Protein AF-A0A4U2Q1F5-F1 (afdb_monomer_lite)

InterPro domains:
  IPR010878 Protein of unknown function Gp111 [PF07410] (4-57)

Secondary structure (DSSP, 8-state):
---HHHHHHHHHHHHHHHH-S-HHHHHHHHHHHHHHHHHSPP---HHHHHHHHHHS-HHHHHHHHHHHHHHHHHHHHHHHHHH-S--HHHHHHHHHHHHHHHHHHHHHT---HHHHHHHHHGGG-

pLDDT: mean 75.69, std 13.09, range [42.25, 97.0]

Sequence (125 aa):
MKNVMKNAWAIARMGAKKFGGSAKLYFVEALRLAWADSRAPKVETVAEKVARAKAMSQEEFDAIVDLKIGFIVDGMKKHILFLGRNMDWVKREVSSLVEEGIAQMRKERIISVEKAAFLSIDKYY

Structure (mmCIF, N/CA/C/O backbone):
data_AF-A0A4U2Q1F5-F1
#
_entry.id   AF-A0A4U2Q1F5-F1
#
loop_
_atom_site.group_PDB
_atom_site.id
_atom_site.type_symbol
_atom_site.label_atom_id
_atom_site.label_alt_id
_atom_site.label_comp_id
_atom_site.label_asym_id
_atom_site.label_entity_id
_atom_site.label_seq_id
_atom_site.pdbx_PDB_ins_code
_atom_site.Cartn_x
_atom_site.Cartn_y
_atom_site.Cartn_z
_atom_site.occupancy
_atom_site.B_iso_or_equiv
_atom_site.auth_seq_id
_atom_site.auth_comp_id
_atom_site.auth_asym_id
_atom_site.auth_atom_id
_atom_site.pdbx_PDB_model_num
ATOM 1 N N . MET A 1 1 ? 12.432 -18.807 -3.819 1.00 44.50 1 MET A N 1
ATOM 2 C CA . MET A 1 1 ? 13.386 -17.814 -4.368 1.00 44.50 1 MET A CA 1
ATOM 3 C C . MET A 1 1 ? 12.760 -17.129 -5.571 1.00 44.50 1 MET A C 1
ATOM 5 O O . MET A 1 1 ? 12.405 -17.815 -6.523 1.00 44.50 1 MET A O 1
ATOM 9 N N . LYS A 1 2 ? 12.567 -15.804 -5.533 1.00 58.22 2 LYS A N 1
ATOM 10 C CA . LYS A 1 2 ? 12.151 -15.052 -6.727 1.00 58.22 2 LYS A CA 1
ATOM 11 C C . LYS A 1 2 ? 13.295 -15.142 -7.741 1.00 58.22 2 LYS A C 1
ATOM 13 O O . LYS A 1 2 ? 14.439 -14.866 -7.398 1.00 58.22 2 LYS A O 1
ATOM 18 N N . ASN A 1 3 ? 13.011 -15.615 -8.948 1.00 86.38 3 ASN A N 1
ATOM 19 C CA . ASN A 1 3 ? 14.030 -16.059 -9.899 1.00 86.38 3 ASN A CA 1
ATOM 20 C C . ASN A 1 3 ? 14.613 -14.858 -10.676 1.00 86.38 3 ASN A C 1
ATOM 22 O O . ASN A 1 3 ? 14.420 -14.726 -11.882 1.00 86.38 3 ASN A O 1
ATOM 26 N N . VAL A 1 4 ? 15.275 -13.943 -9.954 1.00 88.94 4 VAL A N 1
ATOM 27 C CA . VAL A 1 4 ? 15.744 -12.631 -10.446 1.00 88.94 4 VAL A CA 1
ATOM 28 C C . VAL A 1 4 ? 16.534 -12.768 -11.740 1.00 88.94 4 VAL A C 1
ATOM 30 O O . VAL A 1 4 ? 16.260 -12.064 -12.703 1.00 88.94 4 VAL A O 1
ATOM 33 N N . MET A 1 5 ? 17.455 -13.729 -11.800 1.00 92.06 5 MET A N 1
ATOM 34 C CA . MET A 1 5 ? 18.296 -13.959 -12.977 1.00 92.06 5 MET A CA 1
ATOM 35 C C . MET A 1 5 ? 17.493 -14.420 -14.195 1.00 92.06 5 MET A C 1
ATOM 37 O O . MET A 1 5 ? 17.755 -13.980 -15.313 1.00 92.06 5 MET A O 1
ATOM 41 N N . LYS A 1 6 ? 16.471 -15.259 -13.990 1.00 93.56 6 LYS A N 1
ATOM 42 C CA . LYS A 1 6 ? 15.573 -15.703 -15.064 1.00 93.56 6 LYS A CA 1
ATOM 43 C C . LYS A 1 6 ? 14.747 -14.534 -15.606 1.00 93.56 6 LYS A C 1
ATOM 45 O O . LYS A 1 6 ? 14.603 -14.409 -16.821 1.00 93.56 6 LYS A O 1
ATOM 50 N N . ASN A 1 7 ? 14.257 -13.665 -14.720 1.00 92.25 7 ASN A N 1
ATOM 51 C CA . ASN A 1 7 ? 13.502 -12.469 -15.097 1.00 92.25 7 ASN A CA 1
ATOM 52 C C . ASN A 1 7 ? 14.391 -11.445 -15.809 1.00 92.25 7 ASN A C 1
ATOM 54 O O . ASN A 1 7 ? 14.021 -10.963 -16.875 1.00 92.25 7 ASN A O 1
ATOM 58 N N . ALA A 1 8 ? 15.595 -11.193 -15.294 1.00 94.50 8 ALA A N 1
ATOM 59 C CA . ALA A 1 8 ? 16.583 -10.336 -15.942 1.00 94.50 8 ALA A CA 1
ATOM 60 C C . ALA A 1 8 ? 16.922 -10.854 -17.349 1.00 94.50 8 ALA A C 1
ATOM 62 O O . ALA A 1 8 ? 16.911 -10.105 -18.320 1.00 94.50 8 ALA A O 1
ATOM 63 N N . TRP A 1 9 ? 17.123 -12.164 -17.506 1.00 95.31 9 TRP A N 1
ATOM 64 C CA . TRP A 1 9 ? 17.382 -12.756 -18.819 1.00 95.31 9 TRP A CA 1
ATOM 65 C C . TRP A 1 9 ? 16.190 -12.654 -19.784 1.00 95.31 9 TRP A C 1
ATOM 67 O O . TRP A 1 9 ? 16.369 -12.556 -20.999 1.00 95.31 9 TRP A O 1
ATOM 77 N N . ALA A 1 10 ? 14.957 -12.684 -19.277 1.00 95.31 10 ALA A N 1
ATOM 78 C CA . ALA A 1 10 ? 13.765 -12.455 -20.089 1.00 95.31 10 ALA A CA 1
ATOM 79 C C . ALA A 1 10 ? 13.660 -10.987 -20.533 1.00 95.31 10 ALA A C 1
ATOM 81 O O . ALA A 1 10 ? 13.513 -10.728 -21.726 1.00 95.31 10 ALA A O 1
ATOM 82 N N . ILE A 1 11 ? 13.815 -10.038 -19.605 1.00 95.31 11 ILE A N 1
ATOM 83 C CA . ILE A 1 11 ? 13.766 -8.593 -19.876 1.00 95.31 11 ILE A CA 1
ATOM 84 C C . ILE A 1 11 ? 14.861 -8.186 -20.868 1.00 95.31 11 ILE A C 1
ATOM 86 O O . ILE A 1 11 ? 14.582 -7.495 -21.846 1.00 95.31 11 ILE A O 1
ATOM 90 N N . ALA A 1 12 ? 16.080 -8.697 -20.694 1.00 96.06 12 ALA A N 1
ATOM 91 C CA . ALA A 1 12 ? 17.196 -8.429 -21.594 1.00 96.06 12 ALA A CA 1
ATOM 92 C C . ALA A 1 12 ? 16.934 -8.915 -23.033 1.00 96.06 12 ALA A C 1
ATOM 94 O O . ALA A 1 12 ? 17.233 -8.212 -23.999 1.00 96.06 12 ALA A O 1
ATOM 95 N N . ARG A 1 13 ? 16.328 -10.102 -23.191 1.00 97.00 13 ARG A N 1
ATOM 96 C CA . ARG A 1 13 ? 15.934 -10.634 -24.508 1.00 97.00 13 ARG A CA 1
ATOM 97 C C . ARG A 1 13 ? 14.792 -9.842 -25.139 1.00 97.00 13 ARG A C 1
ATOM 99 O O . ARG A 1 13 ? 14.791 -9.661 -26.352 1.00 97.00 13 ARG A O 1
ATOM 106 N N . MET A 1 14 ? 13.848 -9.347 -24.339 1.00 95.44 14 MET A N 1
ATOM 107 C CA . MET A 1 14 ? 12.794 -8.454 -24.831 1.00 95.44 14 MET A CA 1
ATOM 108 C C . MET A 1 14 ? 13.368 -7.124 -25.328 1.00 95.44 14 MET A C 1
ATOM 110 O O . MET A 1 14 ? 12.981 -6.674 -26.403 1.00 95.44 14 MET A O 1
ATOM 114 N N . GLY A 1 15 ? 14.323 -6.538 -24.596 1.00 94.56 15 GLY A N 1
ATOM 115 C CA . GLY A 1 15 ? 15.044 -5.334 -25.019 1.00 94.56 15 GLY A CA 1
ATOM 116 C C . GLY A 1 15 ? 15.748 -5.530 -26.361 1.00 94.56 15 GLY A C 1
ATOM 117 O O . GLY A 1 15 ? 15.494 -4.776 -27.296 1.00 94.56 15 GLY A O 1
ATOM 118 N N . ALA A 1 16 ? 16.519 -6.613 -26.496 1.00 96.38 16 ALA A N 1
ATOM 119 C CA . ALA A 1 16 ? 17.191 -6.959 -27.749 1.00 96.38 16 ALA A CA 1
ATOM 120 C C . ALA A 1 16 ? 16.210 -7.199 -28.912 1.00 96.38 16 ALA A C 1
ATOM 122 O O . ALA A 1 16 ? 16.453 -6.753 -30.030 1.00 96.38 16 ALA A O 1
ATOM 123 N N . LYS A 1 17 ? 15.068 -7.856 -28.661 1.00 95.69 17 LYS A N 1
ATOM 124 C CA . LYS A 1 17 ? 14.032 -8.078 -29.684 1.00 95.69 17 LYS A CA 1
ATOM 125 C C . LYS A 1 17 ? 13.365 -6.775 -30.136 1.00 95.69 17 LYS A C 1
ATOM 127 O O . LYS A 1 17 ? 12.996 -6.660 -31.298 1.00 95.69 17 LYS A O 1
ATOM 132 N N . LYS A 1 18 ? 13.164 -5.824 -29.221 1.00 95.44 18 LYS A N 1
ATOM 133 C CA . LYS A 1 18 ? 12.426 -4.581 -29.484 1.00 95.44 18 LYS A CA 1
ATOM 134 C C . LYS A 1 18 ? 13.299 -3.478 -30.082 1.00 95.44 18 LYS A C 1
ATOM 136 O O . LYS A 1 18 ? 12.814 -2.714 -30.906 1.00 95.44 18 LYS A O 1
ATOM 141 N N . PHE A 1 19 ? 14.553 -3.388 -29.654 1.00 94.56 19 PHE A N 1
ATOM 142 C CA . PHE A 1 19 ? 15.444 -2.272 -29.977 1.00 94.56 19 PHE A CA 1
ATOM 143 C C . PHE A 1 19 ? 16.693 -2.698 -30.768 1.00 94.56 19 PHE A C 1
ATOM 145 O O . PHE A 1 19 ? 17.489 -1.846 -31.150 1.00 94.56 19 PHE A O 1
ATOM 152 N N . GLY A 1 20 ? 16.850 -3.996 -31.050 1.00 90.19 20 GLY A N 1
ATOM 153 C CA . GLY A 1 20 ? 18.014 -4.551 -31.741 1.00 90.19 20 GLY A CA 1
ATOM 154 C C . GLY A 1 20 ? 19.204 -4.807 -30.810 1.00 90.19 20 GLY A C 1
ATOM 155 O O . GLY A 1 20 ? 19.145 -4.589 -29.604 1.00 90.19 20 GLY A O 1
ATOM 156 N N . GLY A 1 21 ? 20.308 -5.310 -31.364 1.00 93.69 21 GLY A N 1
ATOM 157 C CA . GLY A 1 21 ? 21.516 -5.628 -30.595 1.00 93.69 21 GLY A CA 1
ATOM 158 C C . GLY A 1 21 ? 21.441 -6.950 -29.816 1.00 93.69 21 GLY A C 1
ATOM 159 O O . GLY A 1 21 ? 20.592 -7.805 -30.063 1.00 93.69 21 GLY A O 1
ATOM 160 N N . SER A 1 22 ? 22.381 -7.155 -28.885 1.00 94.75 22 SER A N 1
ATOM 161 C CA . SER A 1 22 ? 22.482 -8.398 -28.105 1.00 94.75 22 SER A CA 1
ATOM 162 C C . SER A 1 22 ? 21.882 -8.253 -26.707 1.00 94.75 22 SER A C 1
ATOM 164 O O . SER A 1 22 ? 21.987 -7.201 -26.080 1.00 94.75 22 SER A O 1
ATOM 166 N N . ALA A 1 23 ? 21.328 -9.339 -26.159 1.00 91.44 23 ALA A N 1
ATOM 167 C CA . ALA A 1 23 ? 20.766 -9.346 -24.803 1.00 91.44 23 ALA A CA 1
ATOM 168 C C . ALA A 1 23 ? 21.784 -8.921 -23.723 1.00 91.44 23 ALA A C 1
ATOM 170 O O . ALA A 1 23 ? 21.396 -8.365 -22.700 1.00 91.44 23 ALA A O 1
ATOM 171 N N . LYS A 1 24 ? 23.091 -9.117 -23.957 1.00 93.38 24 LYS A N 1
ATOM 172 C CA . LYS A 1 24 ? 24.153 -8.678 -23.037 1.00 93.38 24 LYS A CA 1
ATOM 173 C C . LYS A 1 24 ? 24.146 -7.161 -22.816 1.00 93.38 24 LYS A C 1
ATOM 175 O O . LYS A 1 24 ? 24.396 -6.729 -21.697 1.00 93.38 24 LYS A O 1
ATOM 180 N N . LEU A 1 25 ? 23.797 -6.374 -23.840 1.00 92.44 25 LEU A N 1
ATOM 181 C CA . LEU A 1 25 ? 23.725 -4.908 -23.752 1.00 92.44 25 LEU A CA 1
ATOM 182 C C . LEU A 1 25 ? 22.627 -4.435 -22.791 1.00 92.44 25 LEU A C 1
ATOM 184 O O . LEU A 1 25 ? 22.774 -3.413 -22.133 1.00 92.44 25 LEU A O 1
ATOM 188 N N . TYR A 1 26 ? 21.549 -5.210 -22.669 1.00 94.75 26 TYR A N 1
ATOM 189 C CA . TYR A 1 26 ? 20.399 -4.886 -21.824 1.00 94.75 26 TYR A CA 1
ATOM 190 C C . TYR A 1 26 ? 20.483 -5.520 -20.435 1.00 94.75 26 TYR A C 1
ATOM 192 O O . TYR A 1 26 ? 19.614 -5.282 -19.600 1.00 94.75 26 TYR A O 1
ATOM 200 N N . PHE A 1 27 ? 21.495 -6.352 -20.171 1.00 93.31 27 PHE A N 1
ATOM 201 C CA . PHE A 1 27 ? 21.505 -7.218 -18.996 1.00 93.31 27 PHE A CA 1
ATOM 202 C C . PHE A 1 27 ? 21.606 -6.445 -17.677 1.00 93.31 27 PHE A C 1
ATOM 204 O O . PHE A 1 27 ? 20.928 -6.796 -16.716 1.00 93.31 27 PHE A O 1
ATOM 211 N N . VAL A 1 28 ? 22.396 -5.367 -17.637 1.00 93.62 28 VAL A N 1
ATOM 212 C CA . VAL A 1 28 ? 22.556 -4.525 -16.437 1.00 93.62 28 VAL A CA 1
ATOM 213 C C . VAL A 1 28 ? 21.232 -3.867 -16.045 1.00 93.62 28 VAL A C 1
ATOM 215 O O . VAL A 1 28 ? 20.837 -3.915 -14.879 1.00 93.62 28 VAL A O 1
ATOM 218 N N . GLU A 1 29 ? 20.516 -3.308 -17.019 1.00 93.44 29 GLU A N 1
ATOM 219 C CA . GLU A 1 29 ? 19.230 -2.653 -16.771 1.00 93.44 29 GLU A CA 1
ATOM 220 C C . GLU A 1 29 ? 18.127 -3.672 -16.474 1.00 93.44 29 GLU A C 1
ATOM 222 O O . GLU A 1 29 ? 17.344 -3.520 -15.539 1.00 93.44 29 GLU A O 1
ATOM 227 N N . ALA A 1 30 ? 18.129 -4.794 -17.188 1.00 94.81 30 ALA A N 1
ATOM 228 C CA . ALA A 1 30 ? 17.228 -5.900 -16.920 1.00 94.81 30 ALA A CA 1
ATOM 229 C C . ALA A 1 30 ? 17.406 -6.486 -15.509 1.00 94.81 30 ALA A C 1
ATOM 231 O O . ALA A 1 30 ? 16.425 -6.875 -14.874 1.00 94.81 30 ALA A O 1
ATOM 232 N N . LEU A 1 31 ? 18.642 -6.536 -15.002 1.00 94.25 31 LEU A N 1
ATOM 233 C CA . LEU A 1 31 ? 18.937 -6.976 -13.642 1.00 94.25 31 LEU A CA 1
ATOM 234 C C . LEU A 1 31 ? 18.431 -5.968 -12.606 1.00 94.25 31 LEU A C 1
ATOM 236 O O . LEU A 1 31 ? 17.847 -6.380 -11.604 1.00 94.25 31 LEU A O 1
ATOM 240 N N . ARG A 1 32 ? 18.591 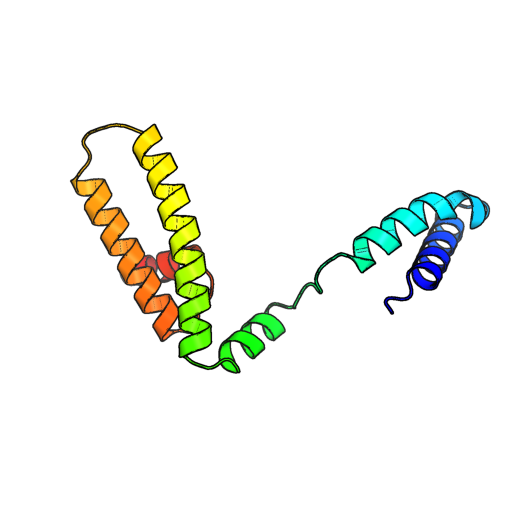-4.661 -12.863 1.00 92.19 32 ARG A N 1
ATOM 241 C CA . ARG A 1 32 ? 18.013 -3.601 -12.022 1.00 92.19 32 ARG A CA 1
ATOM 242 C C . ARG A 1 32 ? 16.495 -3.737 -11.909 1.00 92.19 32 ARG A C 1
ATOM 244 O O . ARG A 1 32 ? 15.978 -3.758 -10.792 1.00 92.19 32 ARG A O 1
ATOM 251 N N . LEU A 1 33 ? 15.806 -3.901 -13.037 1.00 89.94 33 LEU A N 1
ATOM 252 C CA . LEU A 1 33 ? 14.350 -4.067 -13.086 1.00 89.94 33 LEU A CA 1
ATOM 253 C C . LEU A 1 33 ? 13.899 -5.347 -12.372 1.00 89.94 33 LEU A C 1
ATOM 255 O O . LEU A 1 33 ? 13.042 -5.305 -11.493 1.00 89.94 33 LEU A O 1
ATOM 259 N N . ALA A 1 34 ? 14.549 -6.479 -12.650 1.00 90.25 34 ALA A N 1
ATOM 260 C CA . ALA A 1 34 ? 14.227 -7.747 -11.999 1.00 90.25 34 ALA A CA 1
ATOM 261 C C . ALA A 1 34 ? 14.469 -7.721 -10.477 1.00 90.25 34 ALA A C 1
ATOM 263 O O . ALA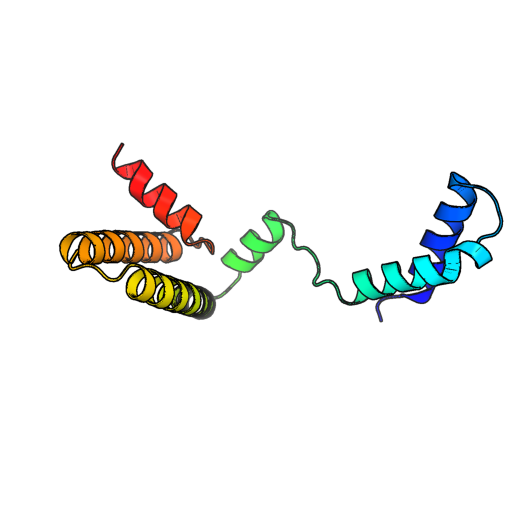 A 1 34 ? 13.763 -8.395 -9.723 1.00 90.25 34 ALA A O 1
ATOM 264 N N . TRP A 1 35 ? 15.464 -6.961 -10.011 1.00 87.75 35 TRP A N 1
ATOM 265 C CA . TRP A 1 35 ? 15.754 -6.773 -8.587 1.00 87.75 35 TRP A CA 1
ATOM 266 C C . TRP A 1 35 ? 14.790 -5.792 -7.904 1.00 87.75 35 TRP A C 1
ATOM 268 O O . TRP A 1 35 ? 14.529 -5.903 -6.705 1.00 87.75 35 TRP A O 1
ATOM 278 N N . ALA A 1 36 ? 14.238 -4.826 -8.639 1.00 84.38 36 ALA A N 1
ATOM 279 C CA . ALA A 1 36 ? 13.141 -3.994 -8.152 1.00 84.38 36 ALA A CA 1
ATOM 280 C C . ALA A 1 36 ? 11.862 -4.831 -7.979 1.00 84.38 36 ALA A C 1
ATOM 282 O O . ALA A 1 36 ? 11.309 -4.875 -6.880 1.00 84.38 36 ALA A O 1
ATOM 283 N N . ASP A 1 37 ? 11.477 -5.604 -8.996 1.00 82.56 37 ASP A N 1
ATOM 284 C CA . ASP A 1 37 ? 10.310 -6.498 -8.958 1.00 82.56 37 ASP A CA 1
ATOM 285 C C . ASP A 1 37 ? 10.420 -7.576 -7.868 1.00 82.56 37 ASP A C 1
ATOM 287 O O . ASP A 1 37 ? 9.436 -7.976 -7.238 1.00 82.56 37 ASP A O 1
ATOM 291 N N . SER A 1 38 ? 11.636 -8.065 -7.600 1.00 83.12 38 SER A N 1
ATOM 292 C CA . SER A 1 38 ? 11.853 -9.058 -6.547 1.00 83.12 38 SER A CA 1
ATOM 293 C C . SER A 1 38 ? 11.630 -8.497 -5.142 1.00 83.12 38 SER A C 1
ATOM 295 O O . SER A 1 38 ? 11.285 -9.246 -4.226 1.00 83.12 38 SER A O 1
ATOM 297 N N . ARG A 1 39 ? 11.764 -7.187 -4.962 1.00 78.88 39 ARG A N 1
ATOM 298 C CA . ARG A 1 39 ? 11.556 -6.512 -3.677 1.00 78.88 39 ARG A CA 1
ATOM 299 C C . ARG A 1 39 ? 10.207 -5.819 -3.594 1.00 78.88 39 ARG A C 1
ATOM 301 O O . ARG A 1 39 ? 9.756 -5.540 -2.488 1.00 78.88 39 ARG A O 1
ATOM 308 N N . ALA A 1 40 ? 9.536 -5.618 -4.726 1.00 67.62 40 ALA A N 1
ATOM 309 C CA . ALA A 1 40 ? 8.172 -5.133 -4.738 1.00 67.62 40 ALA A CA 1
ATOM 310 C C . ALA A 1 40 ? 7.277 -6.099 -3.931 1.00 67.62 40 ALA A C 1
ATOM 312 O O . ALA A 1 40 ? 7.306 -7.324 -4.169 1.00 67.62 40 ALA A O 1
ATOM 313 N N . PRO A 1 41 ? 6.500 -5.588 -2.956 1.00 60.66 41 PRO A N 1
ATOM 314 C CA . PRO A 1 41 ? 5.419 -6.371 -2.378 1.00 60.66 41 PRO A CA 1
ATOM 315 C C . PRO A 1 41 ? 4.488 -6.776 -3.525 1.00 60.66 41 PRO A C 1
ATOM 317 O O . PRO A 1 41 ? 4.288 -5.998 -4.460 1.00 60.66 41 PRO A O 1
ATOM 320 N N . LYS A 1 42 ? 3.958 -8.008 -3.497 1.00 61.91 42 LYS A N 1
ATOM 321 C CA . LYS A 1 42 ? 2.951 -8.425 -4.482 1.00 61.91 42 LYS A CA 1
ATOM 322 C C . LYS A 1 42 ? 1.872 -7.344 -4.499 1.00 61.91 42 LYS A C 1
ATOM 324 O O . LYS A 1 42 ? 1.287 -7.059 -3.456 1.00 61.91 42 LYS A O 1
ATOM 329 N N . VAL A 1 43 ? 1.657 -6.723 -5.657 1.00 60.56 43 VAL A N 1
ATOM 330 C CA . VAL A 1 43 ? 0.531 -5.812 -5.836 1.00 60.56 43 VAL A CA 1
ATOM 331 C C . VAL A 1 43 ? -0.708 -6.687 -5.762 1.00 60.56 43 VAL A C 1
ATOM 333 O O . VAL A 1 43 ? -1.077 -7.330 -6.738 1.00 60.56 43 VAL A O 1
ATOM 336 N N . GLU A 1 44 ? -1.286 -6.786 -4.570 1.00 63.81 44 GLU A N 1
ATOM 337 C CA . GLU A 1 44 ? -2.574 -7.438 -4.403 1.00 63.81 44 GLU A CA 1
ATOM 338 C C . GLU A 1 44 ? -3.595 -6.681 -5.238 1.00 63.81 44 GLU A C 1
ATOM 340 O O . GLU A 1 44 ? -3.724 -5.450 -5.151 1.00 63.81 44 GLU A O 1
ATOM 345 N N . THR A 1 45 ? -4.336 -7.437 -6.032 1.00 75.31 45 THR A N 1
ATOM 346 C CA . THR A 1 45 ? -5.526 -6.941 -6.702 1.00 75.31 45 THR A CA 1
ATOM 347 C C . THR A 1 45 ? -6.518 -6.415 -5.662 1.00 75.31 45 THR A C 1
ATOM 349 O O . THR A 1 45 ? -6.513 -6.805 -4.490 1.00 75.31 45 THR A O 1
ATOM 352 N N . VAL A 1 46 ? -7.409 -5.513 -6.079 1.00 66.00 46 VAL A N 1
ATOM 353 C CA . VAL A 1 46 ? -8.465 -4.994 -5.193 1.00 66.00 46 VAL A CA 1
ATOM 354 C C . VAL A 1 46 ? -9.309 -6.144 -4.624 1.00 66.00 46 VAL A C 1
ATOM 356 O O . VAL A 1 46 ? -9.656 -6.122 -3.446 1.00 66.00 46 VAL A O 1
ATOM 359 N N . ALA A 1 47 ? -9.558 -7.182 -5.427 1.00 68.25 47 ALA A N 1
ATOM 360 C CA . ALA A 1 47 ? -10.274 -8.383 -5.009 1.00 68.25 47 ALA A CA 1
ATOM 361 C C . ALA A 1 47 ? -9.534 -9.161 -3.907 1.00 68.25 47 ALA A C 1
ATOM 363 O O . ALA A 1 47 ? -10.149 -9.520 -2.906 1.00 68.25 47 ALA A O 1
ATOM 364 N N . GLU A 1 48 ? -8.220 -9.364 -4.036 1.00 73.19 48 GLU A N 1
ATOM 365 C CA . GLU A 1 48 ? -7.404 -10.043 -3.018 1.00 73.19 48 GLU A CA 1
ATOM 366 C C . GLU A 1 48 ? -7.342 -9.249 -1.707 1.00 73.19 48 GLU A C 1
ATOM 368 O O . GLU A 1 48 ? -7.458 -9.832 -0.629 1.00 73.19 48 GLU A O 1
ATOM 373 N N . LYS A 1 49 ? -7.256 -7.912 -1.779 1.00 69.12 49 LYS A N 1
ATOM 374 C CA . LYS A 1 49 ? -7.311 -7.046 -0.587 1.00 69.12 49 LYS A CA 1
ATOM 375 C C . LYS A 1 49 ? -8.634 -7.192 0.154 1.00 69.12 49 LYS A C 1
ATOM 377 O O . LYS A 1 49 ? -8.632 -7.289 1.378 1.00 69.12 49 LYS A O 1
ATOM 382 N N . VAL A 1 50 ? -9.748 -7.213 -0.580 1.00 67.50 50 VAL A N 1
ATOM 383 C CA . VAL A 1 50 ? -11.094 -7.384 -0.012 1.00 67.50 50 VAL A CA 1
ATOM 384 C C . VAL A 1 50 ? -11.279 -8.795 0.546 1.00 67.50 50 VAL A C 1
ATOM 386 O O . VAL A 1 50 ? -11.821 -8.947 1.636 1.00 67.50 50 VAL A O 1
ATOM 389 N N . ALA A 1 51 ? -10.801 -9.828 -0.151 1.00 73.81 51 ALA A N 1
ATOM 390 C CA . ALA A 1 51 ? -10.870 -11.208 0.320 1.00 73.81 51 ALA A CA 1
ATOM 391 C C . ALA A 1 51 ? -10.073 -11.404 1.618 1.00 73.81 51 ALA A C 1
ATOM 393 O O . ALA A 1 51 ? -10.610 -11.941 2.584 1.00 73.81 51 ALA A O 1
ATOM 394 N N . ARG A 1 52 ? -8.842 -10.879 1.691 1.00 76.06 52 ARG A N 1
ATOM 395 C CA . ARG A 1 52 ? -8.043 -10.868 2.925 1.00 76.06 52 ARG A CA 1
ATOM 396 C C . ARG A 1 52 ? -8.742 -10.086 4.034 1.00 76.06 52 ARG A C 1
ATOM 398 O O . ARG A 1 52 ? -8.814 -10.561 5.160 1.00 76.06 52 ARG A O 1
ATOM 405 N N . ALA A 1 53 ? -9.286 -8.911 3.712 1.00 69.44 53 ALA A N 1
ATOM 406 C CA . ALA A 1 53 ? -10.012 -8.089 4.674 1.00 69.44 53 ALA A CA 1
ATOM 407 C C . ALA A 1 53 ? -11.224 -8.809 5.265 1.00 69.44 53 ALA A C 1
ATOM 409 O O . ALA A 1 53 ? -11.506 -8.584 6.432 1.00 69.44 53 ALA A O 1
ATOM 410 N N . LYS A 1 54 ? -11.915 -9.657 4.489 1.00 71.50 54 LYS A N 1
ATOM 411 C CA . LYS A 1 54 ? -13.056 -10.474 4.937 1.00 71.50 54 LYS A CA 1
ATOM 412 C C . LYS A 1 54 ? -12.644 -11.745 5.685 1.00 71.50 54 LYS A C 1
ATOM 414 O O . LYS A 1 54 ? -13.366 -12.157 6.583 1.00 71.50 54 LYS A O 1
ATOM 419 N N . ALA A 1 55 ? -11.522 -12.355 5.307 1.00 77.75 55 ALA A N 1
ATOM 420 C CA . ALA A 1 55 ? -11.008 -13.587 5.912 1.00 77.75 55 ALA A CA 1
ATOM 421 C C . ALA A 1 55 ? -10.325 -13.368 7.274 1.00 77.75 55 ALA A C 1
ATOM 423 O O . ALA A 1 55 ? -10.143 -14.315 8.030 1.00 77.75 55 ALA A O 1
ATOM 424 N N . MET A 1 56 ? -9.935 -12.130 7.569 1.00 80.69 56 MET A N 1
ATOM 425 C CA . MET A 1 56 ? -9.301 -11.722 8.820 1.00 80.69 56 MET A CA 1
ATOM 426 C C . MET A 1 56 ? -10.291 -11.747 9.997 1.00 80.69 56 MET A C 1
ATOM 428 O O . MET A 1 56 ? -11.491 -11.515 9.808 1.00 80.69 56 MET A O 1
ATOM 432 N N . SER A 1 57 ? -9.813 -12.001 11.214 1.00 82.50 57 SER A N 1
ATOM 433 C CA . SER A 1 57 ? -10.646 -11.851 12.415 1.00 82.50 57 SER A CA 1
ATOM 434 C C . SER A 1 57 ? -11.032 -10.381 12.643 1.00 82.50 57 SER A C 1
ATOM 436 O O . SER A 1 57 ? -10.421 -9.468 12.082 1.00 82.50 5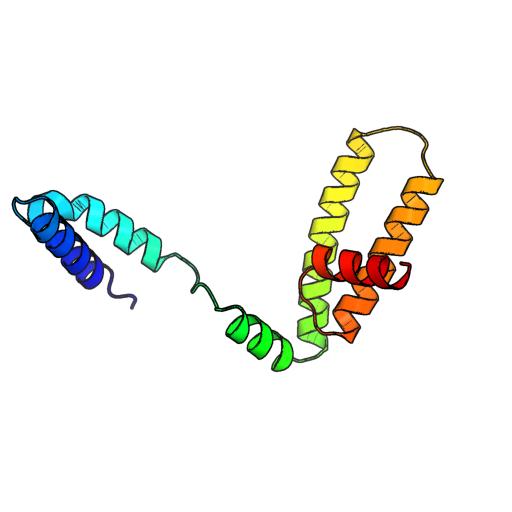7 SER A O 1
ATOM 438 N N . GLN A 1 58 ? -12.077 -10.135 13.437 1.00 75.62 58 GLN A N 1
ATOM 439 C CA . GLN A 1 58 ? -12.500 -8.765 13.749 1.00 75.62 58 GLN A CA 1
ATOM 440 C C . GLN A 1 58 ? -11.394 -7.995 14.493 1.00 75.62 58 GLN A C 1
ATOM 442 O O . GLN A 1 58 ? -11.117 -6.852 14.150 1.00 75.62 58 GLN A O 1
ATOM 447 N N . GLU A 1 59 ? -10.700 -8.652 15.424 1.00 80.88 59 GLU A N 1
ATOM 448 C CA . GLU A 1 59 ? -9.601 -8.071 16.208 1.00 80.88 59 GLU A CA 1
ATOM 449 C C . GLU A 1 59 ? -8.411 -7.653 15.332 1.00 80.88 59 GLU A C 1
ATOM 451 O O . GLU A 1 59 ? -7.885 -6.550 15.467 1.00 80.88 59 GLU A O 1
ATOM 456 N N . GLU A 1 60 ? -8.007 -8.500 14.383 1.00 79.81 60 GLU A N 1
ATOM 457 C CA . GLU A 1 60 ? -6.936 -8.168 13.437 1.00 79.81 60 GLU A CA 1
ATOM 458 C C . GLU A 1 60 ? -7.345 -7.031 12.484 1.00 79.81 60 GLU A C 1
ATOM 460 O O . GLU A 1 60 ? -6.519 -6.187 12.126 1.00 79.81 60 GLU A O 1
ATOM 465 N N . PHE A 1 61 ? -8.620 -6.981 12.079 1.00 77.31 61 PHE A N 1
ATOM 466 C CA . PHE A 1 61 ? -9.142 -5.887 11.263 1.00 77.31 61 PHE A CA 1
ATOM 467 C C . PHE A 1 61 ? -9.112 -4.559 12.033 1.00 77.31 61 PHE A C 1
ATOM 469 O O . PHE A 1 61 ? -8.622 -3.559 11.502 1.00 77.31 61 PHE A O 1
ATOM 476 N N . ASP A 1 62 ? -9.569 -4.565 13.286 1.00 78.38 62 ASP A N 1
ATOM 477 C CA . ASP A 1 62 ? -9.587 -3.387 14.152 1.00 78.38 62 ASP A CA 1
ATOM 478 C C . ASP A 1 62 ? -8.164 -2.886 14.447 1.00 78.38 62 ASP A C 1
ATOM 480 O O . ASP A 1 62 ? -7.908 -1.690 14.321 1.00 78.38 62 ASP A O 1
ATOM 484 N N . ALA A 1 63 ? -7.196 -3.780 14.677 1.00 81.38 63 ALA A N 1
ATOM 485 C CA . ALA A 1 63 ? -5.791 -3.406 14.867 1.00 81.38 63 ALA A CA 1
ATOM 486 C C . ALA A 1 63 ? -5.182 -2.686 13.645 1.00 81.38 63 ALA A C 1
ATOM 488 O O . ALA A 1 63 ? -4.411 -1.733 13.786 1.00 81.38 63 ALA A O 1
ATOM 489 N N . ILE A 1 64 ? -5.530 -3.114 12.425 1.00 80.06 64 ILE A N 1
ATOM 490 C CA . ILE A 1 64 ? -5.076 -2.456 11.188 1.00 80.06 64 ILE A CA 1
ATOM 491 C C . ILE A 1 64 ? -5.738 -1.088 11.016 1.00 80.06 64 ILE A C 1
ATOM 493 O O . ILE A 1 64 ? -5.083 -0.131 10.586 1.00 80.06 64 ILE A O 1
ATOM 497 N N . VAL A 1 65 ? -7.033 -0.994 11.321 1.00 79.31 65 VAL A N 1
ATOM 498 C CA . VAL A 1 65 ? -7.776 0.268 11.286 1.00 79.31 65 VAL A CA 1
ATOM 499 C C . VAL A 1 65 ? -7.176 1.255 12.287 1.00 79.31 65 VAL A C 1
ATOM 501 O O . VAL A 1 65 ? -6.860 2.377 11.895 1.00 79.31 65 VAL A O 1
ATOM 504 N N . ASP A 1 66 ? -6.901 0.826 13.517 1.00 79.56 66 ASP A N 1
ATOM 505 C CA . ASP A 1 66 ? -6.311 1.652 14.573 1.00 79.56 66 ASP A CA 1
ATOM 506 C C . ASP A 1 66 ? -4.899 2.140 14.212 1.00 79.56 66 ASP A C 1
ATOM 508 O O . ASP A 1 66 ? -4.592 3.326 14.372 1.00 79.56 66 ASP A O 1
ATOM 512 N N . LEU A 1 67 ? -4.059 1.281 13.616 1.00 80.62 67 LEU A N 1
ATOM 513 C CA . LEU A 1 67 ? -2.745 1.683 13.096 1.00 80.62 67 LEU A CA 1
ATOM 514 C C . LEU A 1 67 ? -2.878 2.813 12.062 1.00 80.62 67 LEU A C 1
ATOM 516 O O . LEU A 1 67 ? -2.121 3.787 12.073 1.00 80.62 67 LEU A O 1
ATOM 520 N N . LYS A 1 68 ? -3.851 2.694 11.155 1.00 74.31 68 LYS A N 1
ATOM 521 C CA . LYS A 1 68 ? -4.0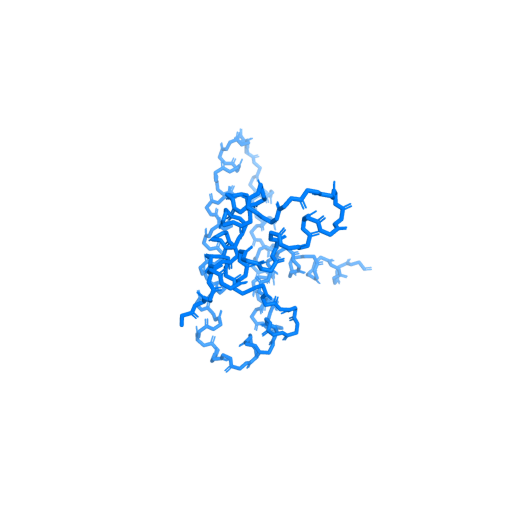51 3.653 10.066 1.00 74.31 68 LYS A CA 1
ATOM 522 C C . LYS A 1 68 ? -4.674 4.962 10.543 1.00 74.31 68 LYS A C 1
ATOM 524 O O . LYS A 1 68 ? -4.282 6.023 10.058 1.00 74.31 68 LYS A O 1
ATOM 529 N N . ILE A 1 69 ? -5.575 4.891 11.521 1.00 73.88 69 ILE A N 1
ATOM 530 C CA . ILE A 1 69 ? -6.103 6.056 12.236 1.00 73.88 69 ILE A CA 1
ATOM 531 C C . ILE A 1 69 ? -4.959 6.807 12.912 1.00 73.88 69 ILE A C 1
ATOM 533 O O . ILE A 1 69 ? -4.870 8.018 12.743 1.00 73.88 69 ILE A O 1
ATOM 537 N N . GLY A 1 70 ? -4.045 6.112 13.598 1.00 71.75 70 GLY A N 1
ATOM 538 C CA . GLY A 1 70 ? -2.884 6.732 14.243 1.00 71.75 70 GLY A CA 1
ATOM 539 C C . GLY A 1 70 ? -2.045 7.574 13.277 1.00 71.75 70 GLY A C 1
ATOM 540 O O . GLY A 1 70 ? -1.787 8.747 13.543 1.00 71.75 70 GLY A O 1
ATOM 541 N N . PHE A 1 71 ? -1.711 7.026 12.103 1.00 69.94 71 PHE A N 1
ATOM 542 C CA . PHE A 1 71 ? -0.980 7.759 11.058 1.00 69.94 71 PHE A CA 1
ATOM 543 C C . PHE A 1 71 ? -1.711 9.016 10.574 1.00 69.94 71 PHE A C 1
ATOM 545 O O . PHE A 1 71 ? -1.085 10.054 10.348 1.00 69.94 71 PHE A O 1
ATOM 552 N N . ILE A 1 72 ? -3.028 8.925 10.399 1.00 66.38 72 ILE A N 1
ATOM 553 C CA . ILE A 1 72 ? -3.848 10.037 9.912 1.00 66.38 72 ILE A CA 1
ATOM 554 C C . ILE A 1 72 ? -3.990 11.106 10.987 1.00 66.38 72 ILE A C 1
ATOM 556 O O . ILE A 1 72 ? -3.775 12.277 10.698 1.00 66.38 72 ILE A O 1
ATOM 560 N N . VAL A 1 73 ? -4.274 10.717 12.229 1.00 66.69 73 VAL A N 1
ATOM 561 C CA . VAL A 1 73 ? -4.376 11.633 13.368 1.00 66.69 73 VAL A CA 1
ATOM 562 C C . VAL A 1 73 ? -3.056 12.365 13.584 1.00 66.69 73 VAL A C 1
ATOM 564 O O . VAL A 1 73 ? -3.065 13.578 13.771 1.00 66.69 73 VAL A O 1
ATOM 567 N N . ASP A 1 74 ? -1.917 11.680 13.494 1.00 68.75 74 ASP A N 1
ATOM 568 C CA . ASP A 1 74 ? -0.605 12.317 13.624 1.00 68.75 74 ASP A CA 1
ATOM 569 C C . ASP A 1 74 ? -0.290 13.254 12.452 1.00 68.75 74 ASP A C 1
ATOM 571 O O . ASP A 1 74 ? 0.253 14.345 12.655 1.00 68.75 74 ASP A O 1
ATOM 575 N N . GLY A 1 75 ? -0.665 12.872 11.228 1.00 67.31 75 GLY A N 1
ATOM 576 C CA . GLY A 1 75 ? -0.559 13.731 10.047 1.00 67.31 75 GLY A CA 1
ATOM 577 C C . GLY A 1 75 ? -1.432 14.985 10.156 1.00 67.31 75 GLY A C 1
ATOM 578 O O . GLY A 1 75 ? -0.955 16.101 9.944 1.00 67.31 75 GLY A O 1
ATOM 579 N N . MET A 1 76 ? -2.691 14.819 10.561 1.00 63.38 76 MET A N 1
ATOM 580 C CA . MET A 1 76 ? -3.655 15.902 10.746 1.00 63.38 76 MET A CA 1
ATOM 581 C C . MET A 1 76 ? -3.267 16.814 11.903 1.00 63.38 76 MET A C 1
ATOM 583 O O . MET A 1 76 ? -3.313 18.026 11.741 1.00 63.38 76 MET A O 1
ATOM 587 N N . LYS A 1 77 ? -2.811 16.277 13.042 1.00 62.34 77 LYS A N 1
ATOM 588 C CA . LYS A 1 77 ? -2.288 17.079 14.160 1.00 62.34 77 LYS A CA 1
ATOM 589 C C . LYS A 1 77 ? -1.137 17.966 13.703 1.00 62.34 77 LYS A C 1
ATOM 591 O O . LYS A 1 77 ? -1.155 19.158 13.990 1.00 62.34 77 LYS A O 1
ATOM 596 N N . LYS A 1 78 ? -0.180 17.424 12.940 1.00 66.38 78 LYS A N 1
ATOM 597 C CA . LYS A 1 78 ? 0.922 18.215 12.364 1.00 66.38 78 LYS A CA 1
ATOM 598 C C . LYS A 1 78 ? 0.410 19.319 11.434 1.00 66.38 78 LYS A C 1
ATOM 600 O O . LYS A 1 78 ? 0.911 20.437 11.500 1.00 66.38 78 LYS A O 1
ATOM 605 N N . HIS A 1 79 ? -0.602 19.036 10.614 1.00 59.19 79 HIS A N 1
ATOM 606 C CA . HIS A 1 79 ? -1.166 20.008 9.672 1.00 59.19 79 HIS A CA 1
ATOM 607 C C . HIS A 1 79 ? -2.031 21.089 10.354 1.00 59.19 79 HIS A C 1
ATOM 609 O O . HIS A 1 79 ? -1.948 22.263 10.009 1.00 59.19 79 HIS A O 1
ATOM 615 N N . ILE A 1 80 ? -2.811 20.726 11.375 1.00 58.81 80 ILE A N 1
ATOM 616 C CA . ILE A 1 80 ? -3.630 21.648 12.179 1.00 58.81 80 ILE A CA 1
ATOM 617 C C . ILE A 1 80 ? -2.741 22.553 13.040 1.00 58.81 80 ILE A C 1
ATOM 619 O O . ILE A 1 80 ? -2.992 23.753 13.125 1.00 58.81 80 ILE A O 1
ATOM 623 N N . LEU A 1 81 ? -1.679 22.003 13.643 1.00 57.00 81 LEU A N 1
ATOM 624 C CA . LEU A 1 81 ? -0.670 22.786 14.366 1.00 57.00 81 LEU A CA 1
ATOM 625 C C . LEU A 1 81 ? 0.040 23.782 13.438 1.00 57.00 81 LEU A C 1
ATOM 627 O O . LEU A 1 81 ? 0.331 24.897 13.857 1.00 57.00 81 LEU A O 1
ATOM 631 N N . PHE A 1 82 ? 0.261 23.406 12.174 1.00 57.25 82 PHE A N 1
ATOM 632 C CA . PHE A 1 82 ? 0.832 24.284 11.153 1.00 57.25 82 PHE A CA 1
ATOM 633 C C . PHE A 1 82 ? -0.127 25.407 10.715 1.00 57.25 82 PHE A C 1
ATOM 635 O O . PHE A 1 82 ? 0.314 26.526 10.471 1.00 57.25 82 PHE A O 1
ATOM 642 N N . LEU A 1 83 ? -1.438 25.145 10.659 1.00 55.88 83 LEU A N 1
ATOM 643 C CA . LEU A 1 83 ? -2.452 26.132 10.256 1.00 55.88 83 LEU A CA 1
ATOM 644 C C . LEU A 1 83 ? -2.919 27.064 11.387 1.00 55.88 83 LEU A C 1
ATOM 646 O O . LEU A 1 83 ? -3.642 28.022 11.116 1.00 55.88 83 LEU A O 1
ATOM 650 N N . GLY A 1 84 ? -2.493 26.806 12.629 1.00 53.47 84 GLY A N 1
ATOM 651 C CA . GLY A 1 84 ? -2.418 27.755 13.744 1.00 53.47 84 GLY A CA 1
ATOM 652 C C . GLY A 1 84 ? -3.414 28.919 13.750 1.00 53.47 84 GLY A C 1
ATOM 653 O O . GLY A 1 84 ? -2.983 30.068 13.735 1.00 53.47 84 GLY A O 1
ATOM 654 N N . ARG A 1 85 ? -4.729 28.660 13.817 1.00 55.50 85 ARG A N 1
ATOM 655 C CA . ARG A 1 85 ? -5.736 29.653 14.249 1.00 55.50 85 ARG A CA 1
ATOM 656 C C . ARG A 1 85 ? -6.874 28.992 15.030 1.00 55.50 85 ARG A C 1
ATOM 658 O O . ARG A 1 85 ? -7.261 27.862 14.743 1.00 55.50 85 ARG A O 1
ATOM 665 N N . ASN A 1 86 ? -7.390 29.722 16.024 1.00 59.38 86 ASN A N 1
ATOM 666 C CA . ASN A 1 86 ? -8.535 29.409 16.894 1.00 59.38 86 ASN A CA 1
ATOM 667 C C . ASN A 1 86 ? -9.807 29.047 16.100 1.00 59.38 86 ASN A C 1
ATOM 669 O O . ASN A 1 86 ? -10.705 29.867 15.935 1.00 59.38 86 ASN A O 1
ATOM 673 N N . MET A 1 87 ? -9.897 27.817 15.598 1.00 68.06 87 MET A N 1
ATOM 674 C CA . MET A 1 87 ? -11.085 27.294 14.921 1.00 68.06 87 MET A CA 1
ATOM 675 C C . MET A 1 87 ? -11.585 26.040 15.637 1.00 68.06 87 MET A C 1
ATOM 677 O O . MET A 1 87 ? -11.588 24.940 15.090 1.00 68.06 87 MET A O 1
ATOM 681 N N . ASP A 1 88 ? -11.997 26.195 16.895 1.00 72.06 88 ASP A N 1
ATOM 682 C CA . ASP A 1 88 ? -12.455 25.070 17.724 1.00 72.06 88 ASP A CA 1
ATOM 683 C C . ASP A 1 88 ? -13.750 24.427 17.215 1.00 72.06 88 ASP A C 1
ATOM 685 O O . ASP A 1 88 ? -14.050 23.284 17.556 1.00 72.06 88 ASP A O 1
ATOM 689 N N . TRP A 1 89 ? -14.516 25.136 16.384 1.00 73.06 89 TRP A N 1
ATOM 690 C CA . TRP A 1 89 ? -15.651 24.555 15.669 1.00 73.06 89 TRP A CA 1
ATOM 691 C C . TRP A 1 89 ? -15.186 23.638 14.527 1.00 73.06 89 TRP A C 1
ATOM 693 O O . TRP A 1 89 ? -15.671 22.519 14.429 1.00 73.06 89 TRP A O 1
ATOM 703 N N . VAL A 1 90 ? -14.171 24.038 13.747 1.00 66.19 90 VAL A N 1
ATOM 704 C CA . VAL A 1 90 ? -13.581 23.198 12.683 1.00 66.19 90 VAL A CA 1
ATOM 705 C C . VAL A 1 90 ? -12.945 21.952 13.277 1.00 66.19 90 VAL A C 1
ATOM 707 O O . VAL A 1 90 ? -13.137 20.861 12.759 1.00 66.19 90 VAL A O 1
ATOM 710 N N . LYS A 1 91 ? -12.221 22.088 14.395 1.00 66.62 91 LYS A N 1
ATOM 711 C CA . LYS A 1 91 ? -11.648 20.930 15.095 1.00 66.62 91 LYS A CA 1
ATOM 712 C C . LYS A 1 91 ? -12.731 19.932 15.511 1.00 66.62 91 LYS A C 1
ATOM 714 O O . LYS A 1 91 ? -12.526 18.739 15.343 1.00 66.62 91 LYS A O 1
ATOM 719 N N . ARG A 1 92 ? -13.865 20.412 16.038 1.00 71.94 92 ARG A N 1
ATOM 720 C CA . ARG A 1 92 ? -14.995 19.558 16.439 1.00 71.94 92 ARG A CA 1
ATOM 721 C C . ARG A 1 92 ? -15.637 18.854 15.249 1.00 71.94 92 ARG A C 1
ATOM 723 O O . ARG A 1 92 ? -15.817 17.645 15.309 1.00 71.94 92 ARG A O 1
ATOM 730 N N . GLU A 1 93 ? -15.906 19.590 14.177 1.00 70.06 93 GLU A N 1
ATOM 731 C CA . GLU A 1 93 ? -16.523 19.040 12.966 1.00 70.06 93 GLU A CA 1
ATOM 732 C C . GLU A 1 93 ? -15.637 17.970 12.319 1.00 70.06 93 GLU A C 1
ATOM 734 O O . GLU A 1 93 ? -16.075 16.862 12.019 1.00 70.06 93 GLU A O 1
ATOM 739 N N . VAL A 1 94 ? -14.344 18.272 12.189 1.00 67.50 94 VAL A N 1
ATOM 740 C CA . VAL A 1 94 ? -13.354 17.341 11.649 1.00 67.50 94 VAL A CA 1
ATOM 741 C C . VAL A 1 94 ? -13.233 16.093 12.526 1.00 67.50 94 VAL A C 1
ATOM 743 O O . VAL A 1 94 ? -13.168 14.991 11.989 1.00 67.50 94 VAL A O 1
ATOM 746 N N . SER A 1 95 ? -13.239 16.232 13.856 1.00 70.62 95 SER A N 1
ATOM 747 C CA . SER A 1 95 ? -13.242 15.076 14.762 1.00 70.62 95 SER A CA 1
ATOM 748 C C . SER A 1 95 ? -14.494 14.210 14.597 1.00 70.62 95 SER A C 1
ATOM 750 O O . SER A 1 95 ? -14.358 12.994 14.495 1.00 70.62 95 SER A O 1
ATOM 752 N N . SER A 1 96 ? -15.686 14.813 14.503 1.00 72.94 96 SER A N 1
ATOM 753 C CA . SER A 1 96 ? -16.950 14.080 14.316 1.00 72.94 96 SER A CA 1
ATOM 754 C C . SER A 1 96 ? -16.947 13.271 13.017 1.00 72.94 96 SER A C 1
ATOM 756 O O . SER A 1 96 ? -17.233 12.077 13.020 1.00 72.94 96 SER A O 1
ATOM 758 N N . LEU A 1 97 ? -16.529 13.888 11.907 1.00 69.19 97 LEU A N 1
ATOM 759 C CA . LEU A 1 97 ? -16.434 13.215 10.607 1.00 69.19 97 LEU A CA 1
ATOM 760 C C . LEU A 1 97 ? -15.423 12.061 10.616 1.00 69.19 97 LEU A C 1
ATOM 762 O O . LEU A 1 97 ? -15.642 11.028 9.981 1.00 69.19 97 LEU A O 1
ATOM 766 N N . VAL A 1 98 ? -14.313 12.217 11.344 1.00 71.06 98 VAL A N 1
ATOM 767 C CA . VAL A 1 98 ? -13.324 11.148 11.523 1.00 71.06 98 VAL A CA 1
ATOM 768 C C . VAL A 1 98 ? -13.925 9.987 12.319 1.00 71.06 98 VAL A C 1
ATOM 770 O O . VAL A 1 98 ? -13.782 8.842 11.895 1.00 71.06 98 VAL A O 1
ATOM 773 N N . GLU A 1 99 ? -14.626 10.250 13.422 1.00 75.69 99 GLU A N 1
ATOM 774 C CA . GLU A 1 99 ? -15.282 9.212 14.233 1.00 75.69 99 GLU A CA 1
ATOM 775 C C . GLU A 1 99 ? -16.356 8.448 13.445 1.00 75.69 99 GLU A C 1
ATOM 777 O O . GLU A 1 99 ? -16.376 7.213 13.462 1.00 75.69 99 GLU A O 1
ATOM 782 N N . GLU A 1 100 ? -17.190 9.153 12.678 1.00 76.88 100 GLU A N 1
ATOM 783 C CA . GLU A 1 100 ? -18.189 8.542 11.795 1.00 76.88 100 GLU A CA 1
ATOM 784 C C . GLU A 1 100 ? -17.541 7.679 10.705 1.00 76.88 100 GLU A C 1
ATOM 786 O O . GLU A 1 100 ? -17.959 6.539 10.472 1.00 76.88 100 GLU A O 1
ATOM 791 N N . GLY A 1 101 ? -16.474 8.179 10.075 1.00 73.81 101 GLY A N 1
ATOM 792 C CA . GLY A 1 101 ? -15.696 7.425 9.097 1.00 73.81 101 GLY A CA 1
ATOM 793 C C . GLY A 1 101 ? -15.088 6.155 9.699 1.00 73.81 101 GLY A C 1
ATOM 794 O O . GLY A 1 101 ? -15.109 5.096 9.070 1.00 73.81 101 GLY A O 1
ATOM 795 N N . ILE A 1 102 ? -14.599 6.213 10.941 1.00 76.06 102 ILE A N 1
ATOM 796 C CA . ILE A 1 102 ? -14.067 5.050 11.666 1.00 76.06 102 ILE A CA 1
ATOM 797 C C . ILE A 1 102 ? -15.160 4.020 11.949 1.00 76.06 102 ILE A C 1
ATOM 799 O O . ILE A 1 102 ? -14.967 2.830 11.678 1.00 76.06 102 ILE A O 1
ATOM 803 N N . ALA A 1 103 ? -16.319 4.458 12.439 1.00 81.44 103 ALA A N 1
ATOM 804 C CA . ALA A 1 103 ? -17.458 3.579 12.680 1.00 81.44 103 ALA A CA 1
ATOM 805 C C . ALA A 1 103 ? -17.910 2.878 11.387 1.00 81.44 103 ALA A C 1
ATOM 807 O O . ALA A 1 103 ? -18.145 1.666 11.376 1.00 81.44 103 ALA A O 1
ATOM 808 N N . GLN A 1 104 ? -17.954 3.615 10.276 1.00 77.12 104 GLN A N 1
ATOM 809 C CA . GLN A 1 104 ? -18.295 3.083 8.961 1.00 77.12 104 GLN A CA 1
ATOM 810 C C . GLN A 1 104 ? -17.238 2.087 8.447 1.00 77.12 104 GLN A C 1
ATOM 812 O O . GLN A 1 104 ? -17.601 1.028 7.935 1.00 77.12 104 GLN A O 1
ATOM 817 N N . MET A 1 105 ? -15.939 2.360 8.637 1.00 77.81 105 MET A N 1
ATOM 818 C CA . MET A 1 105 ? -14.861 1.419 8.294 1.00 77.81 105 MET A CA 1
ATOM 819 C C . MET A 1 105 ? -14.989 0.091 9.028 1.00 77.81 105 MET A C 1
ATOM 821 O O . MET A 1 105 ? -14.837 -0.960 8.404 1.00 77.81 105 MET A O 1
ATOM 825 N N . ARG A 1 106 ? -15.287 0.136 10.331 1.00 81.81 106 ARG A N 1
ATOM 826 C CA . ARG A 1 106 ? -15.489 -1.057 11.163 1.00 81.81 106 ARG A CA 1
ATOM 827 C C . ARG A 1 106 ? -16.728 -1.833 10.729 1.00 81.81 106 ARG A C 1
ATOM 829 O O . ARG A 1 106 ? -16.648 -3.040 10.517 1.00 81.81 106 ARG A O 1
ATOM 836 N N . LYS A 1 107 ? -17.843 -1.134 10.504 1.00 82.25 107 LYS A N 1
ATOM 837 C CA . LYS A 1 107 ? -19.112 -1.731 10.065 1.00 82.25 107 LYS A CA 1
ATOM 838 C C . LYS A 1 107 ? -19.006 -2.419 8.701 1.00 82.25 107 LYS A C 1
ATOM 840 O O . LYS A 1 107 ? -19.510 -3.523 8.527 1.00 82.25 107 LYS A O 1
ATOM 845 N N . GLU A 1 108 ? -18.373 -1.766 7.729 1.00 78.75 108 GLU A N 1
ATOM 846 C CA . GLU A 1 108 ? -18.348 -2.219 6.328 1.00 78.75 108 GLU A CA 1
ATOM 847 C C . GLU A 1 108 ? -17.041 -2.911 5.930 1.00 78.75 108 GLU A C 1
ATOM 849 O O . GLU A 1 108 ? -16.857 -3.301 4.775 1.00 78.75 108 GLU A O 1
ATOM 854 N N . ARG A 1 109 ? -16.129 -3.087 6.889 1.00 74.62 109 ARG A N 1
ATOM 855 C CA . ARG A 1 109 ? -14.799 -3.676 6.702 1.00 74.62 109 ARG A CA 1
ATOM 856 C C . ARG A 1 109 ? -13.987 -2.983 5.598 1.00 74.62 109 ARG A C 1
ATOM 858 O O . ARG A 1 109 ? -13.345 -3.623 4.761 1.00 74.62 109 ARG A O 1
ATOM 865 N N . ILE A 1 110 ? -14.009 -1.649 5.604 1.00 72.12 110 ILE A N 1
ATOM 866 C CA . ILE A 1 110 ? -13.288 -0.781 4.660 1.00 72.12 110 ILE A CA 1
ATOM 867 C C . ILE A 1 110 ? -11.941 -0.360 5.267 1.00 72.12 110 ILE A C 1
ATOM 869 O O . ILE A 1 110 ? -11.878 0.071 6.408 1.00 72.12 110 ILE A O 1
ATOM 873 N N . ILE A 1 111 ? -10.851 -0.436 4.492 1.00 66.69 111 ILE A N 1
ATOM 874 C CA . ILE A 1 111 ? -9.473 -0.138 4.963 1.00 66.69 111 ILE A CA 1
ATOM 875 C C . ILE A 1 111 ? -9.009 1.298 4.592 1.00 66.69 111 ILE A C 1
ATOM 877 O O . ILE A 1 111 ? -7.863 1.697 4.826 1.00 66.69 111 ILE A O 1
ATOM 881 N N . SER A 1 112 ? -9.860 2.092 3.940 1.00 70.56 112 SER A N 1
ATOM 882 C CA . SER A 1 112 ? -9.558 3.474 3.535 1.00 70.56 112 SER A CA 1
ATOM 883 C C . SER A 1 112 ? -10.446 4.461 4.290 1.00 70.56 112 SER A C 1
ATOM 885 O O . SER A 1 112 ? -11.664 4.435 4.129 1.00 70.56 112 SER A O 1
ATOM 887 N N . VAL A 1 113 ? -9.807 5.344 5.063 1.00 64.38 113 VAL A N 1
ATOM 888 C CA . VAL A 1 113 ? -10.469 6.408 5.834 1.00 64.38 113 VAL A CA 1
ATOM 889 C C . VAL A 1 113 ? -11.078 7.455 4.913 1.00 64.38 113 VAL A C 1
ATOM 891 O O . VAL A 1 113 ? -12.217 7.837 5.116 1.00 64.38 113 VAL A O 1
ATOM 894 N N . GLU A 1 114 ? -10.367 7.859 3.857 1.00 64.88 114 GLU A N 1
ATOM 895 C CA . GLU A 1 114 ? -10.866 8.814 2.854 1.00 64.88 114 GLU A CA 1
ATOM 896 C C . GLU A 1 114 ? -12.150 8.302 2.202 1.00 64.88 114 GLU A C 1
ATOM 898 O O . GLU A 1 114 ? -13.127 9.031 2.075 1.00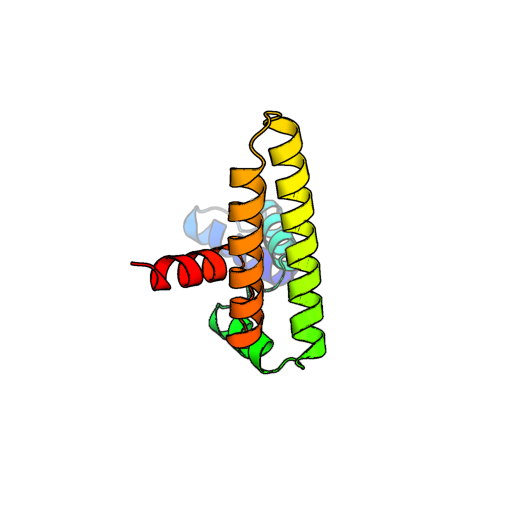 64.88 114 GLU A O 1
ATOM 903 N N . LYS A 1 115 ? -12.172 7.011 1.845 1.00 69.00 115 LYS A N 1
ATOM 904 C CA . LYS A 1 115 ? -13.356 6.374 1.273 1.00 69.00 115 LYS A CA 1
ATOM 905 C C . LYS A 1 115 ? -14.499 6.301 2.284 1.00 69.00 115 LYS A C 1
ATOM 907 O O . LYS A 1 115 ? -15.645 6.498 1.904 1.00 69.00 115 LYS A O 1
ATOM 912 N N . ALA A 1 116 ? -14.204 6.015 3.547 1.00 66.38 116 ALA A N 1
ATOM 913 C CA . ALA A 1 116 ? -15.227 5.933 4.581 1.00 66.38 116 ALA A CA 1
ATOM 914 C C . ALA A 1 116 ? -15.802 7.304 4.963 1.00 66.38 116 ALA A C 1
ATOM 916 O O . ALA A 1 116 ? -17.012 7.411 5.112 1.00 66.38 116 ALA A O 1
ATOM 917 N N . ALA A 1 117 ? -14.964 8.339 5.047 1.00 59.53 117 ALA A N 1
ATOM 918 C CA . ALA A 1 117 ? -15.381 9.721 5.278 1.00 59.53 117 ALA A CA 1
ATOM 919 C C . ALA A 1 117 ? -16.187 10.274 4.092 1.00 59.53 117 ALA A C 1
ATOM 921 O O . ALA A 1 117 ? -17.183 10.960 4.274 1.00 59.53 117 ALA A O 1
ATOM 922 N N . PHE A 1 118 ? -15.803 9.929 2.859 1.00 63.41 118 PHE A N 1
ATOM 923 C CA . PHE A 1 118 ? -16.607 10.256 1.683 1.00 63.41 118 PHE A CA 1
ATOM 924 C C . PHE A 1 118 ? -17.999 9.609 1.757 1.00 63.41 118 PHE A C 1
ATOM 926 O O . PHE A 1 118 ? -19.000 10.289 1.574 1.00 63.41 118 PHE A O 1
ATOM 933 N N . LEU A 1 119 ? -18.074 8.316 2.098 1.00 63.72 119 LEU A N 1
ATOM 934 C CA . LEU A 1 119 ? -19.345 7.593 2.243 1.00 63.72 119 LEU A CA 1
ATOM 935 C C . LEU A 1 119 ? -20.193 8.064 3.436 1.00 63.72 119 LEU A C 1
ATOM 937 O O . LEU A 1 119 ? -21.408 7.883 3.414 1.00 63.72 119 LEU A O 1
ATOM 941 N N . SER A 1 120 ? -19.588 8.621 4.490 1.00 61.00 120 SER A N 1
ATOM 942 C CA . SER A 1 120 ? -20.344 9.219 5.595 1.00 61.00 120 SER A CA 1
ATOM 943 C C . SER A 1 120 ? -20.929 10.572 5.198 1.00 61.00 120 SER A C 1
ATOM 945 O O . SER A 1 120 ? -22.089 10.819 5.500 1.00 61.00 12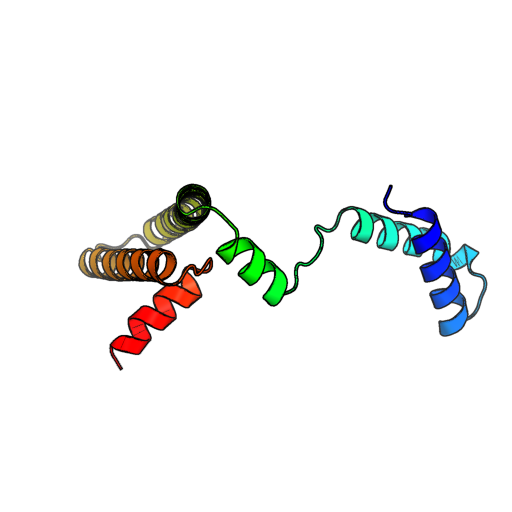0 SER A O 1
ATOM 947 N N . ILE A 1 121 ? -20.185 11.397 4.453 1.00 58.53 121 ILE A N 1
ATOM 948 C CA . ILE A 1 121 ? -20.666 12.683 3.920 1.00 58.53 121 ILE A CA 1
ATOM 949 C C . ILE A 1 121 ? -21.786 12.479 2.888 1.00 58.53 121 ILE A C 1
ATOM 951 O O . ILE A 1 121 ? -22.769 13.212 2.911 1.00 58.53 121 ILE A O 1
ATOM 955 N N . ASP A 1 122 ? -21.673 11.466 2.027 1.00 58.75 122 ASP A N 1
ATOM 956 C CA . ASP A 1 122 ? -22.669 11.148 0.990 1.00 58.75 122 ASP A CA 1
ATOM 957 C C . ASP A 1 122 ? -24.037 10.744 1.573 1.00 58.75 122 ASP A C 1
ATOM 959 O O . ASP A 1 122 ? -25.050 10.854 0.903 1.00 58.75 122 ASP A O 1
ATOM 963 N N . LYS A 1 123 ? -24.112 10.329 2.848 1.00 57.09 123 LYS A N 1
ATOM 964 C CA . LYS A 1 123 ? -25.403 10.102 3.532 1.00 57.09 123 LYS A CA 1
ATOM 965 C C . LYS A 1 123 ? -26.156 11.392 3.872 1.00 57.09 123 LYS A C 1
ATOM 967 O O . LYS A 1 123 ? -27.324 11.310 4.249 1.00 57.09 123 LYS A O 1
ATOM 972 N N . TYR A 1 124 ? -25.492 12.544 3.813 1.00 50.66 124 TYR A N 1
ATOM 973 C CA . TYR A 1 124 ? -26.062 13.847 4.156 1.00 50.66 124 TYR A CA 1
ATOM 974 C C . TYR A 1 124 ? -26.494 14.669 2.926 1.00 50.66 124 TYR A C 1
ATOM 976 O O . TYR A 1 124 ? -27.005 15.776 3.105 1.00 50.66 124 TYR A O 1
ATOM 984 N N . TYR A 1 125 ? -26.320 14.138 1.710 1.00 42.25 125 TYR A N 1
ATOM 985 C CA . TYR A 1 125 ? -26.773 14.722 0.441 1.00 42.25 125 TYR A CA 1
ATOM 986 C C . TYR A 1 125 ? -27.722 13.767 -0.290 1.00 42.25 125 TYR A C 1
ATOM 988 O O . TYR A 1 125 ? -28.591 14.281 -1.031 1.00 42.25 125 TYR A O 1
#

Radius of gyration: 22.94 Å; chains: 1; bounding box: 51×48×50 Å

Organism: NCBI:txid159743

Foldseek 3Di:
DQPLQVQLLVVLVVCCVVPNDHSVVSNVVSSVVSVVVVPDDPPDDPVRVVVCLVVDDLVVLLVLLVVVLVVVVVVVVVVVVVVDDPPVVVVVVVVVLQVQLSVQCSVVSNNDSVVSSVVSVVVVD